Protein AF-A0A9E4B5G0-F1 (afdb_monomer)

pLDDT: mean 83.37, std 14.81, range [38.62, 96.44]

Radius of gyration: 22.69 Å; Cα contacts (8 Å, |Δi|>4): 192; chains: 1; bounding box: 46×22×57 Å

Mean pred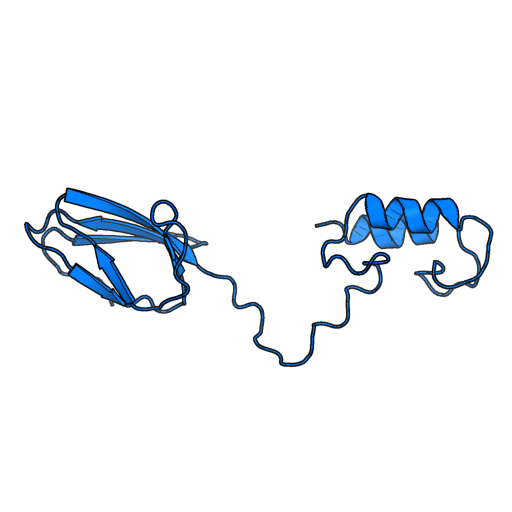icted aligned error: 14.49 Å

Nearest PDB structures (foldseek):
  5dfa-assembly1_B  TM=6.418E-01  e=1.105E-01  Geobacillus stearothermophilus
  4oif-assembly1_C  TM=6.174E-01  e=1.412E-01  Geobacillus stearothermophilus
  4oi0-assembly1_A  TM=5.397E-01  e=3.654E+00  Caenorhabditis elegans

Sequence (123 aa):
MYQNRRGLFIREFTNGWAVYNRSGRAHNIKFIEKVSGVESGRQEKYWHEIPDLDGEIYLKIPEVPQSSQKPEPPSVDLNADGVVNILDLIIVANAFGTPGEADINGDGDVNILDLISVAQRLD

Secondary structure (DSSP, 8-state):
-----TTEEEEEETTEEEEEE-SSS-EEEEEEEEEEETTTT---EEEEEE-TT-EEEEEEPP-----SS-----TT--S-SS--SHHHHHHHHHTTT--STT-SSSSS--SHHHHHHHHTT--

Solvent-accessible surface area (backbone atoms only — not comparable to full-atom values): 7444 Å² total; per-residue (Å²): 142,76,83,91,50,79,46,51,47,77,45,79,53,98,60,30,34,46,36,40,27,60,53,83,48,67,44,80,46,74,53,97,53,41,24,29,39,70,80,80,72,63,52,86,33,40,69,48,76,42,50,46,82,36,68,48,45,30,34,54,54,77,80,69,73,89,50,96,57,73,71,75,64,62,95,49,44,72,79,69,83,85,65,36,47,73,70,30,49,49,54,35,62,74,35,54,77,43,70,57,95,48,35,67,80,70,81,71,63,17,46,72,69,27,47,50,60,40,62,78,57,56,114

Foldseek 3Di:
DDPDDPQWDWDDDPFFIKIAGANQAKDKAFAPAQWAWPPVGDDRGRIDIAGHRGITTTTGDPCPPPPPDPPPQPLQPPVPPNFLDVVSLVVLVVCAQPFDSLPSVPPRGSHVVSSVVSVVVHD

Structure (mmCIF, N/CA/C/O backbone):
data_AF-A0A9E4B5G0-F1
#
_entry.id   AF-A0A9E4B5G0-F1
#
loop_
_atom_site.group_PDB
_atom_site.id
_atom_site.type_symbol
_atom_site.label_atom_id
_atom_site.label_alt_id
_atom_site.label_comp_id
_atom_site.label_asym_id
_atom_site.label_entity_id
_atom_site.label_seq_id
_atom_site.pdbx_PDB_ins_code
_atom_site.Cartn_x
_atom_site.Cartn_y
_atom_site.Cartn_z
_atom_site.occupancy
_atom_site.B_iso_or_equiv
_atom_site.auth_seq_id
_atom_site.auth_comp_id
_atom_site.auth_asym_id
_atom_site.auth_atom_id
_atom_site.pdbx_PDB_model_num
ATOM 1 N N . MET A 1 1 ? -9.508 -13.512 21.079 1.00 56.50 1 MET A N 1
ATOM 2 C CA . MET A 1 1 ? -9.223 -12.489 22.114 1.00 56.50 1 MET A CA 1
ATOM 3 C C . MET A 1 1 ? -10.358 -11.469 22.327 1.00 56.50 1 MET A C 1
ATOM 5 O O . MET A 1 1 ? -10.256 -10.685 23.259 1.00 56.50 1 MET A O 1
ATOM 9 N N . TYR A 1 2 ? -11.448 -11.482 21.535 1.00 58.44 2 TYR A N 1
ATOM 10 C CA . TYR A 1 2 ? -12.468 -10.408 21.550 1.00 58.44 2 TYR A CA 1
ATOM 11 C C . TYR A 1 2 ? -13.893 -10.845 21.913 1.00 58.44 2 TYR A C 1
ATOM 13 O O . TYR A 1 2 ? -14.837 -10.085 21.728 1.00 58.44 2 TYR A O 1
ATOM 21 N N . GLN A 1 3 ? -14.081 -12.063 22.418 1.00 52.28 3 GLN A N 1
ATOM 22 C CA . GLN A 1 3 ? -15.420 -12.543 22.752 1.00 52.28 3 GLN A CA 1
ATOM 23 C C . GLN A 1 3 ? -15.826 -12.084 24.161 1.00 52.28 3 GLN A C 1
ATOM 25 O O . GLN A 1 3 ? -15.012 -12.099 25.084 1.00 52.28 3 GLN A O 1
ATOM 30 N N . ASN A 1 4 ? -17.104 -11.717 24.306 1.00 62.66 4 ASN A N 1
ATOM 31 C CA . ASN A 1 4 ? -17.811 -11.467 25.570 1.00 62.66 4 ASN A CA 1
ATOM 32 C C . ASN A 1 4 ? -17.699 -10.063 26.218 1.00 62.66 4 ASN A C 1
ATOM 34 O O . ASN A 1 4 ? -17.743 -9.941 27.441 1.00 62.66 4 ASN A O 1
ATOM 38 N N . ARG A 1 5 ? -17.617 -8.980 25.428 1.00 74.44 5 ARG A N 1
ATOM 39 C CA . ARG A 1 5 ? -17.840 -7.605 25.928 1.00 74.44 5 ARG A CA 1
ATOM 40 C C . ARG A 1 5 ? -19.193 -7.084 25.444 1.00 74.44 5 ARG A C 1
ATOM 42 O O . AR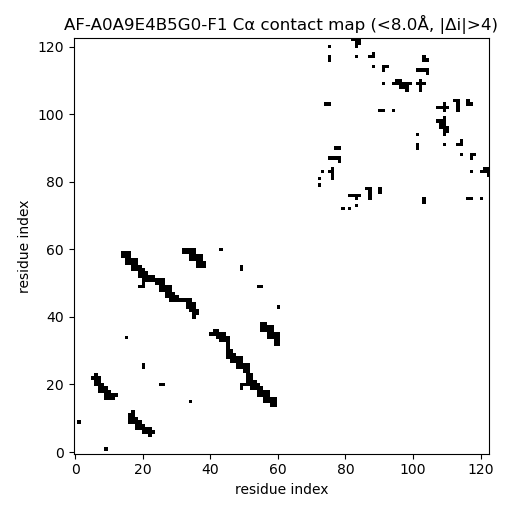G A 1 5 ? -19.375 -6.829 24.259 1.00 74.44 5 ARG A O 1
ATOM 49 N N . ARG A 1 6 ? -20.160 -6.960 26.358 1.00 85.81 6 ARG A N 1
ATOM 50 C CA . ARG A 1 6 ? -21.529 -6.529 26.033 1.00 85.81 6 ARG A CA 1
ATOM 51 C C . ARG A 1 6 ? -21.506 -5.161 25.342 1.00 85.81 6 ARG A C 1
ATOM 53 O O . ARG A 1 6 ? -20.960 -4.211 25.887 1.00 85.81 6 ARG A O 1
ATOM 60 N N . GLY A 1 7 ? -22.107 -5.083 24.156 1.00 88.69 7 GLY A N 1
ATOM 61 C CA . GLY A 1 7 ? -22.197 -3.849 23.374 1.00 88.69 7 GLY A CA 1
ATOM 62 C C . GLY A 1 7 ? -20.957 -3.501 22.545 1.00 88.69 7 GLY A C 1
ATOM 63 O O . GLY A 1 7 ? -21.029 -2.540 21.796 1.00 88.69 7 GLY A O 1
ATOM 64 N N . LEU A 1 8 ? -19.861 -4.268 22.610 1.00 92.12 8 LEU A N 1
ATOM 65 C CA . LEU A 1 8 ? -18.702 -4.094 21.728 1.00 92.12 8 LE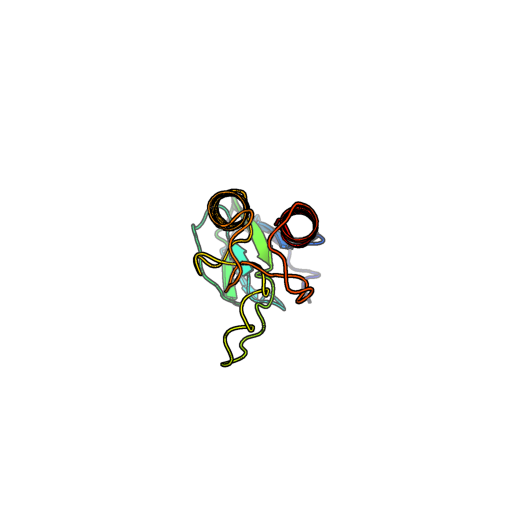U A CA 1
ATOM 66 C C . LEU A 1 8 ? -18.649 -5.235 20.709 1.00 92.12 8 LEU A C 1
ATOM 68 O O . LEU A 1 8 ? -18.540 -6.405 21.080 1.00 92.12 8 LEU A O 1
ATOM 72 N N . PHE A 1 9 ? -18.688 -4.888 19.428 1.00 92.25 9 PHE A N 1
ATOM 73 C CA . PHE A 1 9 ? -18.678 -5.833 18.319 1.00 92.25 9 PHE A CA 1
ATOM 74 C C . PHE A 1 9 ? -17.404 -5.644 17.504 1.00 92.25 9 PHE A C 1
ATOM 76 O O . PHE A 1 9 ? -17.084 -4.531 17.099 1.00 92.25 9 PHE A O 1
ATOM 83 N N . ILE A 1 10 ? -16.674 -6.735 17.277 1.00 92.62 10 ILE A N 1
ATOM 84 C CA . ILE A 1 10 ? -15.438 -6.749 16.492 1.00 92.62 10 ILE A CA 1
ATOM 85 C C . ILE A 1 10 ? -15.530 -7.924 15.526 1.00 92.62 10 ILE A C 1
ATOM 87 O O . ILE A 1 10 ? -15.666 -9.071 15.961 1.00 92.62 10 ILE A O 1
ATOM 91 N N . ARG A 1 11 ? -15.457 -7.646 14.224 1.00 92.69 11 ARG A N 1
ATOM 92 C CA . ARG A 1 11 ? -15.451 -8.662 13.168 1.00 92.69 11 ARG A CA 1
ATOM 93 C C . ARG A 1 11 ? -14.187 -8.538 12.336 1.00 92.69 11 ARG A C 1
ATOM 95 O O . ARG A 1 11 ? -13.955 -7.498 11.734 1.00 92.69 11 ARG A O 1
ATO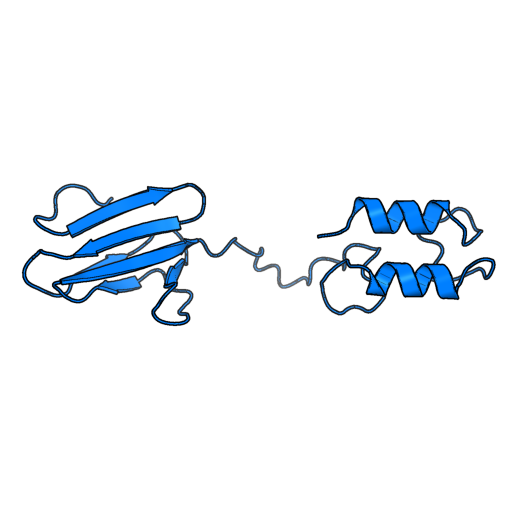M 102 N N . GLU A 1 12 ? -13.412 -9.612 12.283 1.00 93.06 12 GLU A N 1
ATOM 103 C CA . GLU A 1 12 ? -12.251 -9.716 11.401 1.00 93.06 12 GLU A CA 1
ATOM 104 C C . GLU A 1 12 ? -12.672 -10.016 9.956 1.00 93.06 12 GLU A C 1
ATOM 106 O O . GLU A 1 12 ? -13.629 -10.758 9.707 1.00 93.06 12 GLU A O 1
ATOM 111 N N . PHE A 1 13 ? -11.933 -9.441 9.015 1.00 91.25 13 PHE A N 1
ATOM 112 C CA . PHE A 1 13 ? -11.930 -9.766 7.594 1.00 91.25 13 PHE A CA 1
ATOM 113 C C . PHE A 1 13 ? -10.481 -9.802 7.085 1.00 91.25 13 PHE A C 1
ATOM 115 O O . PHE A 1 13 ? -9.556 -9.458 7.819 1.00 91.25 13 PHE A O 1
ATOM 122 N N . THR A 1 14 ? -10.274 -10.209 5.828 1.00 88.06 14 THR A N 1
ATOM 123 C CA . THR A 1 14 ? -8.936 -10.448 5.251 1.00 88.06 14 THR A CA 1
ATOM 124 C C . THR A 1 14 ? -7.946 -9.321 5.542 1.00 88.06 14 THR A C 1
ATOM 126 O O . THR A 1 14 ? -6.843 -9.581 6.012 1.00 88.06 14 THR A O 1
ATOM 129 N N . ASN A 1 15 ? -8.376 -8.073 5.349 1.00 88.06 15 ASN A N 1
ATOM 130 C CA . ASN A 1 15 ? -7.506 -6.902 5.426 1.00 88.06 15 ASN A CA 1
ATOM 131 C C . ASN A 1 15 ? -7.704 -6.082 6.709 1.00 88.06 15 ASN A C 1
ATOM 133 O O . ASN A 1 15 ? -7.252 -4.942 6.753 1.00 88.06 15 ASN A O 1
ATOM 137 N N . GLY A 1 16 ? -8.408 -6.579 7.735 1.00 92.88 16 GLY A N 1
ATOM 138 C CA . GLY A 1 16 ? -8.740 -5.718 8.870 1.00 92.88 16 GLY A CA 1
ATOM 139 C C . GLY A 1 16 ? -9.832 -6.194 9.813 1.00 92.88 16 GLY A C 1
ATOM 140 O O . GLY A 1 16 ? -10.196 -7.367 9.870 1.00 92.88 16 GLY A O 1
ATOM 141 N N . TRP A 1 17 ? -10.369 -5.229 10.555 1.00 94.25 17 TRP A N 1
ATOM 142 C CA . TRP A 1 17 ? -11.477 -5.403 11.481 1.00 94.25 17 TRP A CA 1
ATOM 143 C C . TRP A 1 17 ? -12.512 -4.298 11.308 1.00 94.25 17 TRP A C 1
ATOM 145 O O . TRP A 1 17 ? -12.174 -3.127 11.173 1.00 94.25 17 TRP A O 1
ATOM 155 N N . ALA A 1 18 ? -13.786 -4.669 11.356 1.00 94.81 18 ALA A N 1
ATOM 156 C CA . ALA A 1 18 ? -14.875 -3.732 11.588 1.00 94.81 18 ALA A CA 1
ATOM 157 C C . ALA A 1 18 ? -15.186 -3.723 13.088 1.00 94.81 18 ALA A C 1
ATOM 159 O O . ALA A 1 18 ? -15.412 -4.790 13.674 1.00 94.81 18 ALA A O 1
ATOM 160 N N . VAL A 1 19 ? -15.188 -2.540 13.703 1.00 94.06 19 VAL A N 1
ATOM 161 C CA . VAL A 1 19 ? -15.449 -2.360 15.133 1.00 94.06 19 VAL A CA 1
ATOM 162 C C . VAL A 1 19 ? -16.635 -1.435 15.336 1.00 94.06 19 VAL A C 1
ATOM 164 O O . VAL A 1 19 ? -16.737 -0.400 14.692 1.00 94.06 19 VAL A O 1
ATOM 167 N N . TYR A 1 20 ? -17.528 -1.807 16.247 1.00 94.06 20 TYR A N 1
ATOM 168 C CA . TYR A 1 20 ? -18.689 -1.004 16.609 1.00 94.06 20 TYR A CA 1
ATOM 169 C C . TYR A 1 20 ? -18.926 -1.048 18.116 1.00 94.06 20 TYR A C 1
ATOM 171 O O . TYR A 1 20 ? -18.955 -2.133 18.710 1.00 94.06 20 TYR A O 1
ATOM 179 N N . ASN A 1 21 ? -19.107 0.121 18.731 1.00 94.06 21 ASN A N 1
ATOM 180 C CA . ASN A 1 21 ? -19.280 0.262 20.169 1.00 94.06 21 ASN A CA 1
ATOM 181 C C . ASN A 1 21 ? -20.638 0.889 20.529 1.00 94.06 21 ASN A C 1
ATOM 183 O O . ASN A 1 21 ? -20.961 2.019 20.180 1.00 94.06 21 ASN A O 1
ATOM 187 N N . ARG A 1 22 ? -21.439 0.123 21.268 1.00 94.19 22 ARG A N 1
ATOM 188 C CA . ARG A 1 22 ? -22.736 0.491 21.859 1.00 94.19 22 ARG A CA 1
ATOM 189 C C . ARG A 1 22 ? -22.816 0.046 23.313 1.00 94.19 22 ARG A C 1
ATOM 191 O O . ARG A 1 22 ? -23.877 -0.363 23.787 1.00 94.19 22 ARG A O 1
ATOM 198 N N . SER A 1 23 ? -21.678 0.006 23.999 1.00 93.56 23 SER A N 1
ATOM 199 C CA . SER A 1 23 ? -21.602 -0.467 25.379 1.00 93.56 23 SER A CA 1
ATOM 200 C C . SER A 1 23 ? -22.025 0.589 26.407 1.00 93.56 23 SER A C 1
ATOM 202 O O . SER A 1 23 ? -22.155 0.254 27.586 1.00 93.56 23 SER A O 1
ATOM 204 N N . GLY A 1 24 ? -22.241 1.842 25.989 1.00 92.75 24 GLY A N 1
ATOM 205 C CA . GLY A 1 24 ? -22.503 2.974 26.878 1.00 92.75 24 GLY A CA 1
ATOM 206 C C . GLY A 1 24 ? -21.233 3.635 27.425 1.00 92.75 24 GLY A C 1
ATOM 207 O O . GLY A 1 24 ? -21.323 4.467 28.326 1.00 92.75 24 GLY A O 1
ATOM 208 N N . ARG A 1 25 ? -20.039 3.242 26.953 1.00 93.31 25 ARG A N 1
ATOM 209 C CA . ARG A 1 25 ? -18.749 3.830 27.356 1.00 93.31 25 ARG A CA 1
ATOM 210 C C . ARG A 1 25 ? -17.664 3.623 26.301 1.00 93.31 25 ARG A C 1
ATOM 212 O O . ARG A 1 25 ? -17.706 2.657 25.546 1.00 93.31 25 ARG A O 1
ATOM 219 N N . ALA A 1 26 ? -16.632 4.461 26.327 1.00 92.81 26 ALA A N 1
ATOM 220 C CA . ALA A 1 26 ? -15.447 4.260 25.500 1.00 92.81 26 ALA A CA 1
ATOM 221 C C . ALA A 1 26 ? -14.673 2.984 25.889 1.00 92.81 26 ALA A C 1
ATOM 223 O O . ALA A 1 26 ? -14.628 2.585 27.066 1.00 92.81 26 ALA A O 1
ATOM 224 N N . HIS A 1 27 ? -14.048 2.350 24.896 1.00 91.06 27 HIS A N 1
ATOM 225 C CA . HIS A 1 27 ? -13.244 1.143 25.064 1.00 91.06 27 HIS A CA 1
ATOM 226 C C . HIS A 1 27 ? -11.880 1.249 24.394 1.00 91.06 27 HIS A C 1
ATOM 228 O O . HIS A 1 27 ? -11.789 1.488 23.199 1.00 91.06 27 HIS A O 1
ATOM 234 N N . ASN A 1 28 ? -10.833 0.901 25.144 1.00 90.81 28 ASN A N 1
ATOM 235 C CA . ASN A 1 28 ? -9.518 0.626 24.577 1.00 90.81 28 ASN A CA 1
ATOM 236 C C . ASN A 1 28 ? -9.437 -0.831 24.109 1.00 90.81 28 ASN A C 1
ATOM 238 O O . ASN A 1 28 ? -9.633 -1.774 24.893 1.00 90.81 28 ASN A O 1
ATOM 242 N N . ILE A 1 29 ? -9.146 -1.014 22.826 1.00 89.19 29 ILE A N 1
ATOM 243 C CA . ILE A 1 29 ? -8.949 -2.315 22.189 1.00 89.19 29 ILE A CA 1
ATOM 244 C C . ILE A 1 29 ? -7.497 -2.463 21.749 1.00 89.19 29 ILE A C 1
ATOM 246 O O . ILE A 1 29 ? -6.865 -1.494 21.343 1.00 89.19 29 ILE A O 1
ATOM 250 N N . LYS A 1 30 ? -6.969 -3.686 21.854 1.00 91.12 30 LYS A N 1
ATOM 251 C CA . LYS A 1 30 ? -5.647 -4.051 21.341 1.00 91.12 30 LYS A CA 1
ATOM 252 C C . LYS A 1 30 ? -5.819 -5.016 20.178 1.00 91.12 30 LYS A C 1
ATOM 254 O O . LYS A 1 30 ? -6.378 -6.089 20.401 1.00 91.12 30 LYS A O 1
ATOM 259 N N . PHE A 1 31 ? -5.326 -4.683 18.995 1.00 89.69 31 PHE A N 1
ATOM 260 C CA . PHE A 1 31 ? -5.229 -5.596 17.857 1.00 89.69 31 PHE A CA 1
ATOM 261 C C . PHE A 1 31 ? -3.994 -6.494 17.954 1.00 89.69 31 PHE A C 1
ATOM 263 O O . PHE A 1 31 ? -3.054 -6.209 18.701 1.00 89.69 31 PHE A O 1
ATOM 270 N N . ILE A 1 32 ? -4.026 -7.613 17.231 1.00 86.44 32 ILE A N 1
ATOM 271 C CA . ILE A 1 32 ? -2.885 -8.533 17.113 1.00 86.44 32 ILE A CA 1
ATOM 272 C C . ILE A 1 32 ? -1.812 -8.009 16.150 1.00 86.44 32 ILE A C 1
ATOM 274 O O . ILE A 1 32 ? -0.649 -8.359 16.299 1.00 86.44 32 ILE A O 1
ATOM 278 N N . GLU A 1 33 ? -2.199 -7.123 15.233 1.00 86.25 33 GLU A N 1
ATOM 279 C CA . GLU A 1 33 ? -1.349 -6.459 14.243 1.00 86.25 33 GLU A CA 1
ATOM 280 C C . GLU A 1 33 ? -1.464 -4.937 14.417 1.00 86.25 33 GLU A C 1
ATOM 282 O O . GLU A 1 33 ? -2.417 -4.446 15.036 1.00 86.25 33 GLU A O 1
ATOM 287 N N . LYS A 1 34 ? -0.507 -4.171 13.880 1.00 89.12 34 LYS A N 1
ATOM 288 C CA . LYS A 1 34 ? -0.687 -2.718 13.768 1.00 89.12 34 LYS A CA 1
ATOM 289 C C . LYS A 1 34 ? -1.782 -2.446 12.742 1.00 89.12 34 LYS A C 1
ATOM 291 O O . LYS A 1 34 ? -1.792 -3.036 11.664 1.00 89.12 34 LYS A O 1
ATOM 296 N N . VAL A 1 35 ? -2.673 -1.520 13.063 1.00 89.00 35 VAL A N 1
ATOM 297 C CA . VAL A 1 35 ? -3.778 -1.155 12.174 1.00 89.00 35 VAL A CA 1
ATOM 298 C C . VAL A 1 35 ? -3.894 0.348 12.027 1.00 89.00 35 VAL A C 1
ATOM 300 O O . VAL A 1 35 ? -3.460 1.078 12.912 1.00 89.00 35 VAL A O 1
ATOM 303 N N . SER A 1 36 ? -4.509 0.797 10.936 1.00 90.06 36 SER A N 1
ATOM 304 C CA . SER A 1 36 ? -4.927 2.188 10.748 1.00 90.06 36 SER A CA 1
ATOM 305 C C . SER A 1 36 ? -6.445 2.284 10.681 1.00 90.06 36 SER A C 1
ATOM 307 O O . SER A 1 36 ? -7.077 1.525 9.949 1.00 90.06 36 SER A O 1
ATOM 309 N N . GLY A 1 37 ? -7.017 3.225 11.431 1.00 88.69 37 GLY A N 1
ATOM 310 C CA . GLY A 1 37 ? -8.424 3.590 11.313 1.00 88.69 37 GLY A CA 1
ATOM 311 C C . GLY A 1 37 ? -8.692 4.358 10.016 1.00 88.69 37 GLY A C 1
ATOM 312 O O . GLY A 1 37 ? -7.898 5.220 9.628 1.00 88.69 37 GLY A O 1
ATOM 313 N N . VAL A 1 38 ? -9.773 4.001 9.320 1.00 85.94 38 VAL A N 1
ATOM 314 C CA . VAL A 1 38 ? -10.155 4.599 8.029 1.00 85.94 38 VAL A CA 1
ATOM 315 C C . VAL A 1 38 ? -10.677 6.028 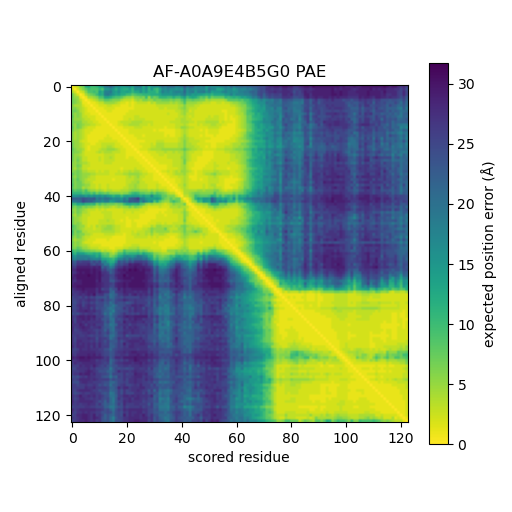8.195 1.00 85.94 38 VAL A C 1
ATOM 317 O O . VAL A 1 38 ? -10.400 6.867 7.342 1.00 85.94 38 VAL A O 1
ATOM 320 N N . GLU A 1 39 ? -11.400 6.321 9.278 1.00 83.44 39 GLU A N 1
ATOM 321 C CA . GLU A 1 39 ? -11.982 7.648 9.523 1.00 83.44 39 GLU A CA 1
ATOM 322 C C . GLU A 1 39 ? -11.033 8.543 10.327 1.00 83.44 39 GLU A C 1
ATOM 324 O O . GLU A 1 39 ? -10.825 9.705 9.982 1.00 83.44 39 GLU A O 1
ATOM 329 N N . SER A 1 40 ? -10.382 7.993 11.354 1.00 73.88 40 SER A N 1
ATOM 330 C CA . SER A 1 40 ? -9.471 8.731 12.240 1.00 73.88 40 SER A CA 1
ATOM 331 C C . SER A 1 40 ? -8.159 9.191 11.581 1.00 73.88 40 SER A C 1
ATOM 333 O O . SER A 1 40 ? -7.394 9.940 12.190 1.00 73.88 40 SER A O 1
ATOM 335 N N . GLY A 1 41 ? -7.883 8.792 10.333 1.00 64.44 41 GLY A N 1
ATOM 336 C CA . GLY A 1 41 ? -6.846 9.421 9.505 1.00 64.44 41 GLY A CA 1
ATOM 337 C C . GLY A 1 41 ? -5.387 9.052 9.825 1.00 64.44 41 GLY A C 1
ATOM 338 O O . GLY A 1 41 ? -4.495 9.802 9.432 1.00 64.44 41 GLY A O 1
ATOM 339 N N . ARG A 1 42 ? -5.154 7.877 10.444 1.00 58.09 42 ARG A N 1
ATOM 340 C CA . ARG A 1 42 ? -3.881 7.163 10.769 1.00 58.09 42 ARG A CA 1
ATOM 341 C C . ARG A 1 42 ? -3.485 7.198 12.239 1.00 58.09 42 ARG A C 1
ATOM 343 O O . ARG A 1 42 ? -3.125 8.264 12.721 1.00 58.09 42 ARG A O 1
ATOM 350 N N . GLN A 1 43 ? -3.294 6.006 12.835 1.00 70.12 43 GLN A N 1
ATOM 351 C CA . GLN A 1 43 ? -2.174 5.705 13.751 1.00 70.12 43 GLN A CA 1
ATOM 352 C C . GLN A 1 43 ? -1.804 4.213 13.710 1.00 70.12 43 GLN A C 1
ATOM 354 O O . GLN A 1 43 ? -2.602 3.385 14.125 1.00 70.12 43 GLN A O 1
ATOM 359 N N . GLU A 1 44 ? -0.572 3.891 13.291 1.00 79.12 44 GLU A N 1
ATOM 360 C CA . GLU A 1 44 ? 0.022 2.542 13.206 1.00 79.12 44 GLU A CA 1
ATOM 361 C C . GLU A 1 44 ? 0.245 1.882 14.575 1.00 79.12 44 GLU A C 1
ATOM 363 O O . GLU A 1 44 ? 1.367 1.680 15.055 1.00 79.12 44 GLU A O 1
ATOM 368 N N . LYS A 1 45 ? -0.850 1.586 15.260 1.00 85.19 45 LYS A N 1
ATOM 369 C CA . LYS A 1 45 ? -0.832 1.171 16.656 1.00 85.19 45 LYS A CA 1
ATOM 370 C C . LYS A 1 45 ? -1.592 -0.121 16.832 1.00 85.19 45 LYS A C 1
ATOM 372 O O . LYS A 1 45 ? -2.497 -0.462 16.077 1.00 85.19 45 LYS A O 1
ATOM 377 N N . TYR A 1 46 ? -1.217 -0.822 17.889 1.00 88.06 46 TYR A N 1
ATOM 378 C CA . TYR A 1 46 ? -1.988 -1.948 18.387 1.00 88.06 46 TYR A CA 1
ATOM 379 C C . TYR A 1 46 ? -3.186 -1.468 19.206 1.00 88.06 46 TYR A C 1
ATOM 381 O O . TYR A 1 46 ? -4.213 -2.130 19.204 1.00 88.06 46 TYR A O 1
ATOM 389 N N . TRP A 1 47 ? -3.061 -0.339 19.911 1.00 89.00 47 TRP A N 1
ATOM 390 C CA . TRP A 1 47 ? -4.074 0.165 20.837 1.00 89.00 47 TRP A CA 1
ATOM 391 C C . TRP A 1 47 ? -4.873 1.315 20.239 1.00 89.00 47 TRP A C 1
ATOM 393 O O . TRP A 1 47 ? -4.271 2.291 19.794 1.00 89.00 47 TRP A O 1
ATOM 403 N N . HIS A 1 48 ? -6.199 1.203 20.301 1.00 89.12 48 HIS A N 1
ATOM 404 C CA . HIS A 1 48 ? -7.145 2.206 19.805 1.00 89.12 48 HIS A CA 1
ATOM 405 C C . HIS A 1 48 ? -8.283 2.404 20.802 1.00 89.12 48 HIS A C 1
ATOM 407 O O . HIS A 1 48 ? -8.760 1.432 21.396 1.00 89.12 48 HIS A O 1
ATOM 413 N N . GLU A 1 49 ? -8.691 3.656 20.993 1.00 91.19 49 GLU A N 1
ATOM 414 C CA . GLU A 1 49 ? -9.864 4.020 21.785 1.00 91.19 49 GLU A CA 1
ATOM 415 C C . GLU A 1 49 ? -11.073 4.136 20.858 1.00 91.19 49 GLU A C 1
ATOM 417 O O . GLU A 1 49 ? -11.024 4.876 19.884 1.00 91.19 49 GLU A O 1
ATOM 422 N N . ILE A 1 50 ? -12.153 3.420 21.175 1.00 90.69 50 ILE A N 1
ATOM 423 C CA . ILE A 1 50 ? -13.426 3.489 20.454 1.00 90.69 50 ILE A CA 1
ATOM 424 C C . ILE A 1 50 ? -14.448 4.190 21.351 1.00 90.69 50 ILE A C 1
ATOM 426 O O . ILE A 1 50 ? -14.850 3.590 22.362 1.00 90.69 50 ILE A O 1
ATOM 430 N N . PRO A 1 51 ? -14.879 5.422 21.029 1.00 92.12 51 PRO A N 1
ATOM 431 C CA . PRO A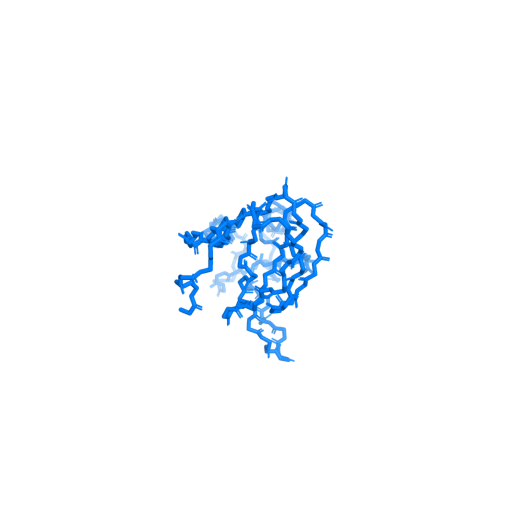 1 51 ? -15.969 6.104 21.723 1.00 92.12 51 PRO A CA 1
ATOM 432 C C . PRO A 1 51 ? -17.273 5.288 21.734 1.00 92.12 51 PRO A C 1
ATOM 434 O O . PRO A 1 51 ? -17.430 4.315 20.999 1.00 92.12 51 PRO A O 1
ATOM 437 N N . ASP A 1 52 ? -18.214 5.639 22.614 1.00 91.44 52 ASP A N 1
ATOM 438 C CA . ASP A 1 52 ? -19.559 5.047 22.573 1.00 91.44 52 ASP A CA 1
ATOM 439 C C . ASP A 1 52 ? -20.370 5.612 21.400 1.00 91.44 52 ASP A C 1
ATOM 441 O O . ASP A 1 52 ? -20.183 6.760 21.006 1.00 91.44 52 ASP A O 1
ATOM 445 N N . LEU A 1 53 ? -21.302 4.809 20.882 1.00 88.38 53 LEU A N 1
ATOM 446 C CA . LEU A 1 53 ? -22.110 5.096 19.690 1.00 88.38 53 LEU A CA 1
ATOM 447 C C . LEU A 1 53 ? -21.293 5.286 18.403 1.00 88.38 53 LEU A C 1
ATOM 449 O O . LEU A 1 53 ? -21.843 5.784 17.422 1.00 88.38 53 LEU A O 1
ATOM 453 N N . ASP A 1 54 ? 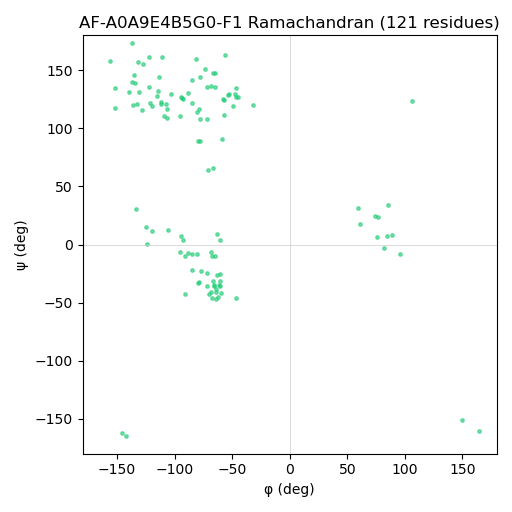-20.043 4.834 18.403 1.00 89.44 54 ASP A N 1
ATOM 454 C CA . ASP A 1 54 ? -19.098 4.992 17.304 1.00 89.44 54 ASP A CA 1
ATOM 455 C C . ASP A 1 54 ? -18.780 3.652 16.620 1.00 89.44 54 ASP A C 1
ATOM 457 O O . ASP A 1 54 ? -19.010 2.564 17.172 1.00 89.44 54 ASP A O 1
ATOM 461 N N . GLY A 1 55 ? -18.259 3.719 15.399 1.00 90.12 55 GLY A N 1
ATOM 462 C CA . GLY A 1 55 ? -17.795 2.567 14.648 1.00 90.12 55 GLY A CA 1
ATOM 463 C C . GLY A 1 55 ? -16.694 2.940 13.673 1.00 90.12 55 GLY A C 1
ATOM 464 O O . GLY A 1 55 ? -16.821 3.893 12.921 1.00 90.12 55 GLY A O 1
ATOM 465 N N . GLU A 1 56 ? -15.642 2.131 13.637 1.00 92.25 56 GLU A N 1
ATOM 466 C CA . GLU A 1 56 ? -14.496 2.373 12.772 1.00 92.25 56 GLU A CA 1
ATOM 467 C C . GLU A 1 56 ? -14.064 1.083 12.067 1.00 92.25 56 GLU A C 1
ATOM 469 O O . GLU A 1 56 ? -14.160 -0.031 12.600 1.00 92.25 56 GLU A O 1
ATOM 474 N N . ILE A 1 57 ? -13.590 1.239 10.832 1.00 93.12 57 ILE A N 1
ATOM 475 C CA . ILE A 1 57 ? -12.889 0.190 10.098 1.00 93.12 57 ILE A CA 1
ATOM 476 C C . ILE A 1 57 ? -11.397 0.364 10.361 1.00 93.12 57 ILE A C 1
ATOM 478 O O . ILE A 1 57 ? -10.834 1.423 10.095 1.00 93.12 57 ILE A O 1
ATOM 482 N N . TYR A 1 58 ? -10.760 -0.699 10.838 1.00 92.06 58 TYR A N 1
ATOM 483 C CA . TYR A 1 58 ? -9.322 -0.778 11.047 1.00 92.06 58 TYR A CA 1
ATOM 484 C C . TYR A 1 58 ? -8.698 -1.664 9.982 1.00 92.06 58 TYR A C 1
ATOM 486 O O . TYR A 1 58 ? -8.981 -2.860 9.933 1.00 92.06 58 TYR A O 1
ATOM 494 N N . LEU A 1 59 ? -7.840 -1.097 9.142 1.00 90.44 59 LEU A N 1
ATOM 495 C CA . LEU A 1 59 ? -7.096 -1.845 8.135 1.00 90.44 59 LEU A CA 1
ATOM 496 C C . LEU A 1 59 ? -5.787 -2.354 8.729 1.00 90.44 59 LEU A C 1
ATOM 498 O O . LEU A 1 59 ? -5.044 -1.579 9.335 1.00 90.44 59 LEU A O 1
ATOM 502 N N . LYS A 1 60 ? -5.510 -3.648 8.537 1.00 90.31 60 LYS A N 1
ATOM 503 C CA . LYS A 1 60 ? -4.193 -4.244 8.774 1.00 90.31 60 LYS A CA 1
ATOM 504 C C . LYS A 1 60 ? -3.178 -3.433 7.995 1.00 90.31 60 LYS A C 1
ATOM 506 O O . LYS A 1 60 ? -3.354 -3.184 6.803 1.00 90.31 60 LYS A O 1
ATOM 511 N N . ILE A 1 61 ? -2.133 -3.006 8.682 1.00 79.00 61 ILE A N 1
ATOM 512 C CA . ILE A 1 61 ? -0.967 -2.493 7.989 1.00 79.00 61 ILE A CA 1
ATOM 513 C C . ILE A 1 61 ? -0.232 -3.743 7.530 1.00 79.00 61 ILE A C 1
ATOM 515 O O . ILE A 1 61 ? 0.147 -4.531 8.401 1.00 79.00 61 ILE A O 1
ATOM 519 N N . PRO A 1 62 ? -0.076 -3.976 6.211 1.00 67.25 62 PRO A N 1
ATOM 520 C CA . PRO A 1 62 ? 0.787 -5.054 5.768 1.00 67.25 62 PRO A CA 1
ATOM 521 C C . PRO A 1 62 ? 2.120 -4.834 6.469 1.00 67.25 62 PRO A C 1
ATOM 523 O O . PRO A 1 62 ? 2.620 -3.706 6.490 1.00 67.25 62 PRO A O 1
ATOM 526 N N . GLU A 1 63 ? 2.651 -5.869 7.116 1.00 56.44 63 GLU A N 1
ATOM 527 C CA . GLU A 1 63 ? 4.034 -5.830 7.560 1.00 56.44 63 GLU A CA 1
ATOM 528 C C . GLU A 1 63 ? 4.865 -5.614 6.296 1.00 56.44 63 GLU A C 1
ATOM 530 O O . GLU A 1 63 ? 5.230 -6.564 5.614 1.00 56.44 63 GLU A O 1
ATOM 535 N N . VAL A 1 64 ? 5.135 -4.352 5.948 1.00 52.56 64 VAL A N 1
ATOM 536 C CA . VAL A 1 64 ? 6.330 -4.020 5.195 1.00 52.56 64 VAL A CA 1
ATOM 537 C C . VAL A 1 64 ? 7.408 -4.570 6.106 1.00 52.56 64 VAL A C 1
ATOM 539 O O . VAL A 1 64 ? 7.505 -4.081 7.242 1.00 52.56 64 VAL A O 1
ATOM 542 N N . PRO A 1 65 ? 8.123 -5.638 5.710 1.00 45.75 65 PRO A N 1
ATOM 543 C CA . PRO A 1 65 ? 9.163 -6.183 6.552 1.00 45.75 65 PRO A CA 1
ATOM 544 C C . PRO A 1 65 ? 10.012 -4.990 6.970 1.00 45.75 65 PRO A C 1
ATOM 546 O O . PRO A 1 65 ? 10.518 -4.273 6.105 1.00 45.75 65 PRO A O 1
ATOM 549 N N . GLN A 1 66 ? 10.099 -4.712 8.277 1.00 43.56 66 GLN A N 1
ATOM 550 C CA . GLN A 1 66 ? 11.042 -3.732 8.815 1.00 43.56 66 GLN A CA 1
ATOM 551 C C . GLN A 1 66 ? 12.437 -4.336 8.694 1.00 43.56 66 GLN A C 1
ATOM 553 O O . GLN A 1 66 ? 13.116 -4.662 9.660 1.00 43.56 66 GLN A O 1
ATOM 558 N N . SER A 1 67 ? 12.821 -4.546 7.451 1.00 42.06 67 SER A N 1
ATOM 559 C CA . SER A 1 67 ? 14.158 -4.748 7.012 1.00 42.06 67 SER A CA 1
ATOM 560 C C . SER A 1 67 ? 14.745 -3.348 6.920 1.00 42.06 67 SER A C 1
ATOM 562 O O . SER A 1 67 ? 14.355 -2.528 6.094 1.00 42.06 67 SER A O 1
ATOM 564 N N . SER A 1 68 ? 15.718 -3.070 7.779 1.00 52.84 68 SER A N 1
ATOM 565 C CA . SER A 1 68 ? 16.674 -1.975 7.608 1.00 52.84 68 SER A CA 1
ATOM 566 C C . SER A 1 68 ? 17.508 -2.126 6.326 1.00 52.84 68 SER A C 1
ATOM 568 O O . SER A 1 68 ? 18.405 -1.326 6.083 1.00 52.84 68 SER A O 1
ATOM 570 N N . GLN A 1 69 ? 17.243 -3.142 5.504 1.00 38.62 69 GLN A N 1
ATOM 571 C CA . GLN A 1 69 ? 17.529 -3.113 4.082 1.00 38.62 69 GLN A CA 1
ATOM 572 C C . GLN A 1 69 ? 16.241 -2.682 3.384 1.00 38.62 69 GLN A C 1
ATOM 574 O O . GLN A 1 69 ? 15.266 -3.436 3.343 1.00 38.62 69 GLN A O 1
ATOM 579 N N . LYS A 1 70 ? 16.264 -1.465 2.830 1.00 41.16 70 LYS A N 1
ATOM 580 C CA . LYS A 1 70 ? 15.462 -1.100 1.657 1.00 41.16 70 LYS A CA 1
ATOM 581 C C . LYS A 1 70 ? 15.342 -2.377 0.807 1.00 41.16 70 LYS A C 1
ATOM 583 O O . LYS A 1 70 ? 16.411 -2.917 0.500 1.00 41.16 70 LYS A O 1
ATOM 588 N N . PRO A 1 71 ? 14.138 -2.924 0.527 1.00 43.25 71 PRO A N 1
ATOM 589 C CA . PRO A 1 71 ? 14.053 -4.013 -0.439 1.00 43.25 71 PRO A CA 1
ATOM 590 C C . PRO A 1 71 ? 14.863 -3.539 -1.639 1.00 43.25 71 PRO A C 1
ATOM 592 O O . PRO A 1 71 ? 14.725 -2.367 -2.011 1.00 43.25 71 PRO A O 1
ATOM 595 N N . GLU A 1 72 ? 15.797 -4.354 -2.145 1.00 43.62 72 GLU A N 1
ATOM 596 C CA . GLU A 1 72 ? 16.430 -3.996 -3.414 1.00 43.62 72 GLU A CA 1
ATOM 597 C C . GLU A 1 72 ? 15.288 -3.567 -4.330 1.00 43.62 72 GLU A C 1
ATOM 599 O O . GLU A 1 72 ? 14.261 -4.266 -4.334 1.00 43.62 72 GLU A O 1
ATOM 604 N N . PRO A 1 73 ? 15.376 -2.366 -4.940 1.00 47.16 73 PRO A N 1
ATOM 605 C CA . PRO A 1 73 ? 14.287 -1.888 -5.773 1.00 47.16 73 PRO A CA 1
ATOM 606 C C . PRO A 1 73 ? 13.896 -3.059 -6.674 1.00 47.16 73 PRO A C 1
ATOM 608 O O . PRO A 1 73 ? 14.810 -3.755 -7.146 1.00 47.16 73 PRO A O 1
ATOM 611 N N . PRO A 1 74 ? 12.591 -3.360 -6.855 1.00 54.59 74 PRO A N 1
ATOM 612 C CA . PRO A 1 74 ? 12.221 -4.319 -7.890 1.00 54.59 74 PRO A CA 1
ATOM 613 C C . PRO A 1 74 ? 13.021 -3.879 -9.111 1.00 54.59 74 PRO A C 1
ATOM 615 O O . PRO A 1 74 ? 13.041 -2.682 -9.383 1.00 54.59 74 PRO A O 1
ATOM 618 N N . SER A 1 75 ? 13.795 -4.767 -9.746 1.00 68.69 75 SER A N 1
ATOM 619 C CA . SER A 1 75 ? 14.905 -4.350 -10.635 1.00 68.69 75 SER A CA 1
ATOM 620 C C . SER A 1 75 ? 14.473 -3.544 -11.877 1.00 68.69 75 SER A C 1
ATOM 622 O O . SER A 1 75 ? 15.262 -3.339 -12.788 1.00 68.69 75 SER A O 1
ATOM 624 N N . VAL A 1 76 ? 13.202 -3.152 -11.922 1.00 84.25 76 VAL A N 1
ATOM 625 C CA . VAL A 1 76 ? 12.440 -2.467 -12.951 1.00 84.25 76 VAL A CA 1
ATOM 626 C C . VAL A 1 76 ? 11.783 -1.160 -12.465 1.00 84.25 76 VAL A C 1
ATOM 628 O O . VAL A 1 76 ? 11.105 -0.535 -13.268 1.00 84.25 76 VAL A O 1
ATOM 631 N N . ASP A 1 77 ? 11.949 -0.747 -11.198 1.00 89.56 77 ASP A N 1
ATOM 632 C CA . ASP A 1 77 ? 11.670 0.633 -10.745 1.00 89.56 77 ASP A CA 1
ATOM 633 C C . ASP A 1 77 ? 12.851 1.512 -11.179 1.00 89.56 77 ASP A C 1
ATOM 635 O O . ASP A 1 77 ? 13.875 1.618 -10.495 1.00 89.56 77 ASP A O 1
ATOM 639 N N . LEU A 1 78 ? 12.743 2.054 -12.389 1.00 88.56 78 LEU A N 1
ATOM 640 C CA . LEU A 1 78 ? 13.833 2.722 -13.095 1.00 88.56 78 LEU A CA 1
ATOM 641 C C . LEU A 1 78 ? 13.962 4.193 -12.704 1.00 88.56 78 LEU A C 1
ATOM 643 O O . LEU A 1 78 ? 15.033 4.777 -12.875 1.00 88.56 78 LEU A O 1
ATOM 647 N N . ASN A 1 79 ? 12.894 4.803 -12.184 1.00 89.56 79 ASN A N 1
ATOM 648 C CA . ASN A 1 79 ? 12.932 6.177 -11.682 1.00 89.56 79 ASN A CA 1
ATOM 649 C C . ASN A 1 79 ? 13.166 6.260 -10.155 1.00 89.56 79 ASN A C 1
ATOM 651 O O . ASN A 1 79 ? 13.386 7.360 -9.637 1.00 89.56 79 ASN A O 1
ATOM 655 N N . ALA A 1 80 ? 13.179 5.114 -9.464 1.00 88.00 80 ALA A N 1
ATOM 656 C CA . ALA A 1 80 ? 13.369 4.957 -8.026 1.00 88.00 80 ALA A CA 1
ATOM 657 C C . ALA A 1 80 ? 12.322 5.694 -7.168 1.00 88.00 80 ALA A C 1
ATOM 659 O O . ALA A 1 80 ? 12.645 6.159 -6.065 1.00 88.00 80 ALA A O 1
ATOM 660 N N . ASP A 1 81 ? 11.086 5.820 -7.663 1.00 83.38 81 ASP A N 1
ATOM 661 C CA . ASP A 1 81 ? 9.971 6.450 -6.945 1.00 83.38 81 ASP A CA 1
ATOM 662 C C . ASP A 1 81 ? 9.238 5.488 -5.991 1.00 83.38 81 ASP A C 1
ATOM 664 O O . ASP A 1 81 ? 8.458 5.929 -5.139 1.00 83.38 81 ASP A O 1
ATOM 668 N N . GLY A 1 82 ? 9.572 4.195 -6.057 1.00 82.88 82 GLY A N 1
ATOM 669 C CA . GLY A 1 82 ? 9.037 3.147 -5.201 1.00 82.88 82 GLY A CA 1
ATOM 670 C C . GLY A 1 82 ? 7.754 2.491 -5.711 1.00 82.88 82 GLY A C 1
ATOM 671 O O . GLY A 1 82 ? 7.172 1.713 -4.952 1.00 82.88 82 GLY A O 1
ATOM 672 N N . VAL A 1 83 ? 7.303 2.781 -6.939 1.00 83.56 83 VAL A N 1
ATOM 673 C CA . VAL A 1 83 ? 6.118 2.173 -7.568 1.00 83.56 83 VAL A CA 1
ATOM 674 C C . VAL A 1 83 ? 6.416 1.799 -9.019 1.00 83.56 83 VAL A C 1
ATOM 676 O O . VAL A 1 83 ? 6.620 2.680 -9.846 1.00 83.56 83 VAL A O 1
ATOM 679 N N . VAL A 1 84 ? 6.297 0.517 -9.380 1.00 88.25 84 VAL A N 1
ATOM 680 C CA . VAL A 1 84 ? 6.489 0.094 -10.778 1.00 88.25 84 VAL A CA 1
ATOM 681 C C . VAL A 1 84 ? 5.242 0.425 -11.600 1.00 88.25 84 VAL A C 1
ATOM 683 O O . VAL A 1 84 ? 4.196 -0.213 -11.458 1.00 88.25 84 VAL A O 1
ATOM 686 N N . ASN A 1 85 ? 5.333 1.429 -12.473 1.00 92.25 85 ASN A N 1
ATOM 687 C CA . ASN A 1 85 ? 4.203 1.914 -13.264 1.00 92.25 85 ASN A CA 1
ATOM 688 C C . ASN A 1 85 ? 4.594 2.328 -14.701 1.00 92.25 85 ASN A C 1
ATOM 690 O O . ASN A 1 85 ? 5.637 1.966 -15.243 1.00 92.25 85 ASN A O 1
ATOM 694 N N . ILE A 1 86 ? 3.709 3.062 -15.383 1.00 95.56 86 ILE A N 1
ATOM 695 C CA . ILE A 1 86 ? 3.928 3.510 -16.767 1.00 95.56 86 ILE A CA 1
ATOM 696 C C . ILE A 1 86 ? 5.161 4.413 -16.927 1.00 95.56 86 ILE A C 1
ATOM 698 O O . ILE A 1 86 ? 5.728 4.481 -18.017 1.00 95.56 86 ILE A O 1
ATOM 702 N N . LEU A 1 87 ? 5.587 5.103 -15.869 1.00 94.50 87 LEU A N 1
ATOM 703 C CA . LEU A 1 87 ? 6.770 5.957 -15.899 1.00 94.50 87 LEU A CA 1
ATOM 704 C C . LEU A 1 87 ? 8.053 5.140 -16.108 1.00 94.50 87 LEU A C 1
ATOM 706 O O . LEU A 1 87 ? 8.916 5.581 -16.866 1.00 94.50 87 LEU A O 1
ATOM 710 N N . ASP A 1 88 ? 8.140 3.928 -15.557 1.00 93.56 88 ASP A N 1
ATOM 711 C CA . ASP A 1 88 ? 9.273 3.021 -15.781 1.00 93.56 88 ASP A CA 1
ATOM 712 C C . ASP A 1 88 ? 9.309 2.506 -17.222 1.00 93.56 88 ASP A C 1
ATOM 714 O O . ASP A 1 88 ? 10.355 2.491 -17.872 1.00 93.56 88 ASP A O 1
ATOM 718 N N . LEU A 1 89 ? 8.143 2.176 -17.785 1.00 94.19 89 LEU A N 1
ATOM 719 C CA . LEU A 1 89 ? 8.027 1.770 -19.191 1.00 94.19 89 LEU A CA 1
ATOM 720 C C . LEU A 1 89 ? 8.490 2.871 -20.154 1.00 94.19 89 LEU A C 1
ATOM 722 O O . LEU A 1 89 ? 9.086 2.577 -21.192 1.00 94.19 89 LEU A O 1
ATOM 726 N N . ILE A 1 90 ? 8.243 4.140 -19.818 1.00 96.44 90 ILE A N 1
ATOM 727 C CA . ILE A 1 90 ? 8.705 5.280 -20.620 1.00 96.44 90 ILE A CA 1
ATOM 728 C C . ILE A 1 90 ? 10.237 5.369 -20.618 1.00 96.44 90 ILE A C 1
ATOM 730 O O . ILE A 1 90 ? 10.818 5.727 -21.644 1.00 96.44 90 ILE A O 1
ATOM 734 N N . ILE A 1 91 ? 10.905 5.016 -19.515 1.00 94.44 91 ILE A N 1
ATOM 735 C CA . ILE A 1 91 ? 12.374 5.015 -19.446 1.00 94.44 91 ILE A C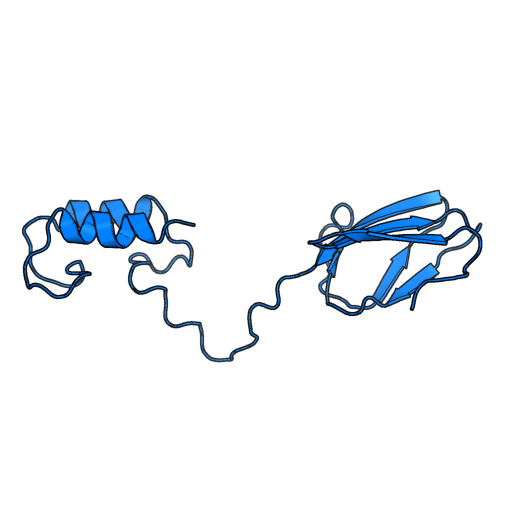A 1
ATOM 736 C C . ILE A 1 91 ? 12.953 3.981 -20.416 1.00 94.44 91 ILE A C 1
ATOM 738 O O . ILE A 1 91 ? 13.819 4.330 -21.219 1.00 94.44 91 ILE A O 1
ATOM 742 N N . VAL A 1 92 ? 12.413 2.757 -20.432 1.00 93.81 92 VAL A N 1
ATOM 743 C CA . VAL A 1 92 ? 12.833 1.721 -21.393 1.00 93.81 92 VAL A CA 1
ATOM 744 C C . VAL A 1 92 ? 12.546 2.147 -22.834 1.00 93.81 92 VAL A C 1
ATOM 746 O O . VAL A 1 92 ? 13.411 2.043 -23.700 1.00 93.81 92 VAL A O 1
ATOM 749 N N . ALA A 1 93 ? 11.354 2.689 -23.107 1.00 95.44 93 ALA A N 1
ATOM 750 C CA . ALA A 1 93 ? 10.984 3.141 -24.448 1.00 95.44 93 ALA A CA 1
ATOM 751 C C . ALA A 1 93 ? 11.888 4.272 -24.974 1.00 95.44 93 ALA A C 1
ATOM 753 O O . ALA A 1 93 ? 12.186 4.314 -26.166 1.00 95.44 93 ALA A O 1
ATOM 754 N N . ASN A 1 94 ? 12.354 5.171 -24.103 1.00 95.75 94 ASN A N 1
ATOM 755 C CA . ASN A 1 94 ? 13.293 6.231 -24.481 1.00 95.75 94 ASN A CA 1
ATOM 756 C C . ASN A 1 94 ? 14.708 5.705 -24.764 1.00 95.75 94 ASN A C 1
ATOM 758 O O . ASN A 1 94 ? 15.452 6.348 -25.503 1.00 95.75 94 ASN A O 1
ATOM 762 N N . ALA A 1 95 ? 15.069 4.554 -24.195 1.00 93.94 95 ALA A N 1
ATOM 763 C CA . ALA A 1 95 ? 16.357 3.893 -24.385 1.00 93.94 95 ALA A CA 1
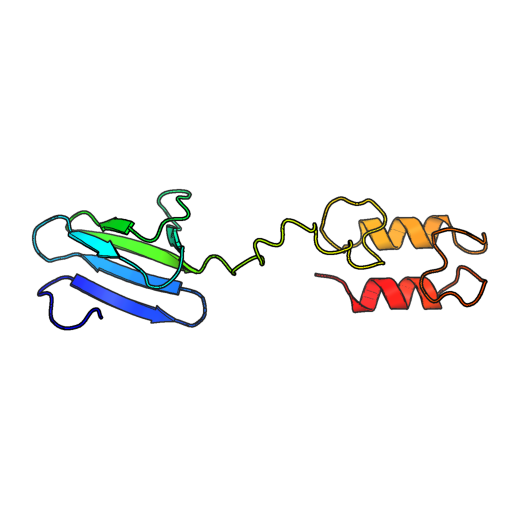ATOM 764 C C . ALA A 1 95 ? 16.336 2.826 -25.499 1.00 93.94 95 ALA A C 1
ATOM 766 O O . ALA A 1 95 ? 17.311 2.095 -25.677 1.00 93.94 95 ALA A O 1
ATOM 767 N N . PHE A 1 96 ? 15.243 2.718 -26.259 1.00 93.81 96 PHE A N 1
ATOM 768 C CA . PHE A 1 96 ? 15.074 1.676 -27.270 1.00 93.81 96 PHE A CA 1
ATOM 769 C C . PHE A 1 96 ? 16.193 1.718 -28.322 1.00 93.81 96 PHE A C 1
ATOM 771 O O . PHE A 1 96 ? 16.429 2.743 -28.965 1.00 93.81 96 PHE A O 1
ATOM 778 N N . GLY A 1 97 ? 16.877 0.588 -28.515 1.00 88.44 97 GLY A N 1
ATOM 779 C CA . GLY A 1 97 ? 18.014 0.469 -29.429 1.00 88.44 97 GLY A CA 1
ATOM 780 C C . GLY A 1 97 ? 19.321 1.087 -28.921 1.00 88.44 97 GLY A C 1
ATOM 781 O O . GLY A 1 97 ? 20.294 1.135 -29.675 1.00 88.44 97 GLY A O 1
ATOM 782 N N . THR A 1 98 ? 19.371 1.556 -27.670 1.00 89.00 98 THR A N 1
ATOM 783 C CA . THR A 1 98 ? 20.609 2.006 -27.022 1.00 89.00 98 THR A CA 1
ATOM 784 C C . THR A 1 98 ? 20.988 1.049 -25.894 1.00 89.00 98 THR A C 1
ATOM 786 O O . THR A 1 98 ? 20.181 0.861 -24.991 1.00 89.00 98 THR A O 1
ATOM 789 N N . PRO A 1 99 ? 22.187 0.444 -25.907 1.00 79.62 99 PRO A N 1
ATOM 790 C CA . PRO A 1 99 ? 22.623 -0.435 -24.825 1.00 79.62 99 PRO A CA 1
ATOM 791 C C . PRO A 1 99 ? 22.828 0.362 -23.530 1.00 79.62 99 PRO A C 1
ATOM 793 O O . PRO A 1 99 ? 23.255 1.519 -23.573 1.00 79.62 99 PRO A O 1
ATOM 796 N N . GLY A 1 100 ? 22.575 -0.254 -22.375 1.00 79.69 100 GLY A N 1
ATOM 797 C CA . GLY A 1 100 ? 22.797 0.391 -21.081 1.00 79.69 100 GLY A CA 1
ATOM 798 C C . GLY A 1 100 ? 21.837 -0.078 -19.997 1.00 79.69 100 GLY A C 1
ATOM 799 O O . GLY A 1 100 ? 21.354 -1.200 -20.025 1.00 79.69 100 GLY A O 1
ATOM 800 N N . GLU A 1 101 ? 21.561 0.803 -19.038 1.00 79.50 101 GLU A N 1
ATOM 801 C CA . GLU A 1 101 ? 20.812 0.495 -17.808 1.00 79.50 101 GLU A CA 1
ATOM 802 C C . GLU A 1 101 ? 19.341 0.094 -18.034 1.00 79.50 101 GLU A C 1
ATOM 804 O O . GLU A 1 101 ? 18.689 -0.374 -17.108 1.00 79.50 101 GLU A O 1
ATOM 809 N N . ALA A 1 102 ? 18.825 0.253 -19.257 1.00 88.75 102 ALA A N 1
ATOM 810 C CA . ALA A 1 102 ? 17.488 -0.185 -19.656 1.00 88.75 102 ALA A CA 1
ATOM 811 C C . ALA A 1 102 ? 17.454 -1.599 -20.275 1.00 88.75 102 ALA A C 1
ATOM 813 O O . ALA A 1 102 ? 16.388 -2.023 -20.717 1.00 88.75 102 ALA A O 1
ATOM 814 N N . ASP A 1 103 ? 18.590 -2.308 -20.323 1.00 91.44 103 ASP A N 1
ATOM 815 C CA . ASP A 1 103 ? 18.665 -3.742 -20.640 1.00 91.44 103 ASP A CA 1
ATOM 816 C C . ASP A 1 103 ? 18.289 -4.534 -19.381 1.00 91.44 103 ASP A C 1
ATOM 818 O O . ASP A 1 103 ? 19.110 -4.820 -18.507 1.00 91.44 103 ASP A O 1
ATOM 822 N N . ILE A 1 104 ? 16.994 -4.796 -19.245 1.00 89.19 104 ILE A N 1
ATOM 823 C CA . ILE A 1 104 ? 16.387 -5.367 -18.044 1.00 89.19 104 ILE A CA 1
ATOM 824 C C . ILE A 1 104 ? 16.594 -6.877 -18.001 1.00 89.19 104 ILE A C 1
ATOM 826 O O . ILE A 1 104 ? 16.693 -7.463 -16.918 1.00 89.19 104 ILE A O 1
ATOM 830 N N . ASN A 1 105 ? 16.613 -7.525 -19.166 1.00 86.88 105 ASN A N 1
ATOM 831 C CA . ASN A 1 105 ? 16.767 -8.973 -19.263 1.00 86.88 105 ASN A CA 1
ATOM 832 C C . ASN A 1 105 ? 18.243 -9.417 -19.391 1.00 86.88 105 ASN A C 1
ATOM 834 O O . ASN A 1 105 ? 18.521 -10.609 -19.231 1.00 86.88 105 ASN A O 1
ATOM 838 N N . GLY A 1 106 ? 19.170 -8.477 -19.603 1.00 89.12 106 GLY A N 1
ATOM 839 C CA . GLY A 1 106 ? 20.611 -8.701 -19.678 1.00 89.12 106 GLY A CA 1
ATOM 840 C C . GLY A 1 106 ? 21.065 -9.370 -20.975 1.00 89.12 106 GLY A C 1
ATOM 841 O O . GLY A 1 106 ? 22.078 -10.078 -20.959 1.00 89.12 106 GLY A O 1
ATOM 842 N N . ASP A 1 107 ? 20.303 -9.232 -22.063 1.00 86.88 107 ASP A N 1
ATOM 843 C CA . ASP A 1 107 ? 20.599 -9.872 -23.349 1.00 86.88 107 ASP A CA 1
ATOM 844 C C . ASP A 1 107 ? 21.507 -9.035 -24.267 1.00 86.88 107 ASP A C 1
ATOM 846 O O . ASP A 1 107 ? 22.021 -9.556 -25.263 1.00 86.88 107 ASP A O 1
ATOM 850 N N . GLY A 1 108 ? 21.800 -7.792 -23.874 1.00 88.31 108 GLY A N 1
ATOM 851 C CA . GLY A 1 108 ? 22.687 -6.869 -24.570 1.00 88.31 108 GLY A CA 1
ATOM 852 C C . GLY A 1 108 ? 21.984 -5.879 -25.500 1.00 88.31 108 GLY A C 1
ATOM 853 O O . GLY A 1 108 ? 22.652 -4.952 -25.967 1.00 88.31 108 GLY A O 1
ATOM 854 N N . ASP A 1 109 ? 20.677 -6.022 -25.742 1.00 92.31 109 ASP A N 1
ATOM 855 C CA . ASP A 1 109 ? 19.905 -5.175 -26.652 1.00 92.31 109 ASP A CA 1
ATOM 856 C C . ASP A 1 109 ? 18.641 -4.623 -25.980 1.00 92.31 109 ASP A C 1
ATOM 858 O O . ASP A 1 109 ? 17.679 -5.351 -25.767 1.00 92.31 109 ASP A O 1
ATOM 862 N N . VAL A 1 110 ? 18.544 -3.301 -25.800 1.00 94.38 110 VAL A N 1
ATOM 863 C CA . VAL A 1 110 ? 17.303 -2.688 -25.289 1.00 94.38 110 VAL A CA 1
ATOM 864 C C . VAL A 1 110 ? 16.204 -2.719 -26.350 1.00 94.38 110 VAL A C 1
ATOM 866 O O . VAL A 1 110 ? 16.247 -1.972 -27.337 1.00 94.38 110 VAL A O 1
ATOM 869 N N . ASN A 1 111 ? 15.204 -3.577 -26.153 1.00 94.50 111 ASN A N 1
ATOM 870 C CA . ASN A 1 111 ? 14.140 -3.838 -27.111 1.00 94.50 111 ASN A CA 1
ATOM 871 C C . ASN A 1 111 ? 12.772 -4.134 -26.446 1.00 94.50 111 ASN A C 1
ATOM 873 O O . ASN A 1 111 ? 12.487 -3.774 -25.305 1.00 94.50 111 ASN A O 1
ATOM 877 N N . ILE A 1 112 ? 11.845 -4.734 -27.200 1.00 95.81 112 ILE A N 1
ATOM 878 C CA . ILE A 1 112 ? 10.492 -5.042 -26.712 1.00 95.81 112 ILE A CA 1
ATOM 879 C C . ILE A 1 112 ? 10.489 -6.048 -25.550 1.00 95.81 112 ILE A C 1
ATOM 881 O O . ILE A 1 112 ? 9.565 -6.041 -24.739 1.00 95.81 112 ILE A O 1
ATOM 885 N N . LEU A 1 113 ? 11.503 -6.907 -25.451 1.00 93.25 113 LEU A N 1
ATOM 886 C CA . LEU A 1 113 ? 11.632 -7.886 -24.376 1.00 93.25 113 LEU A CA 1
ATOM 887 C C . LEU A 1 113 ? 11.875 -7.210 -23.016 1.00 93.25 113 LEU A C 1
ATOM 889 O O . LEU A 1 113 ? 11.355 -7.687 -22.003 1.00 93.25 113 LEU A O 1
ATOM 893 N N . ASP A 1 114 ? 12.543 -6.057 -22.988 1.00 92.94 114 ASP A N 1
ATOM 894 C CA . ASP A 1 114 ? 12.723 -5.247 -21.777 1.00 92.94 114 ASP A CA 1
ATOM 895 C C . ASP A 1 114 ? 11.416 -4.598 -21.326 1.00 92.94 114 ASP A C 1
ATOM 897 O O . ASP A 1 114 ? 11.050 -4.666 -20.152 1.00 92.94 114 ASP A O 1
ATOM 901 N N . LEU A 1 115 ? 10.635 -4.064 -22.271 1.00 93.19 115 LEU A N 1
ATOM 902 C CA . LEU A 1 115 ? 9.303 -3.517 -21.986 1.00 93.19 115 LEU A CA 1
ATOM 903 C C . LEU A 1 115 ? 8.366 -4.580 -21.398 1.00 93.19 115 LEU A C 1
ATOM 905 O O . LEU A 1 115 ? 7.633 -4.306 -20.448 1.00 93.19 115 LEU A O 1
ATOM 909 N N . ILE A 1 116 ? 8.399 -5.807 -21.930 1.00 92.19 116 ILE A N 1
ATOM 910 C CA . ILE A 1 116 ? 7.625 -6.932 -21.382 1.00 92.19 116 ILE A CA 1
ATOM 911 C C . ILE A 1 116 ? 8.099 -7.269 -19.962 1.00 92.19 116 ILE A C 1
ATOM 913 O O . ILE A 1 116 ? 7.274 -7.568 -19.097 1.00 92.19 116 ILE A O 1
ATOM 917 N N . SER A 1 117 ? 9.406 -7.193 -19.708 1.00 88.06 117 SER A N 1
ATOM 918 C CA . SER A 1 117 ? 9.985 -7.481 -18.394 1.00 88.06 117 SER A CA 1
ATOM 919 C C . SER A 1 117 ? 9.502 -6.490 -17.330 1.00 88.06 117 SER A C 1
ATOM 921 O O . SER A 1 117 ? 9.134 -6.913 -16.232 1.00 88.06 117 SER A O 1
ATOM 923 N N . VAL A 1 118 ? 9.400 -5.200 -17.657 1.00 90.12 118 VAL A N 1
ATOM 924 C CA . VAL A 1 118 ? 8.782 -4.198 -16.769 1.00 90.12 118 VAL A CA 1
ATOM 925 C C . VAL A 1 118 ? 7.274 -4.443 -16.628 1.00 90.12 118 VAL A C 1
ATOM 927 O O . VAL A 1 118 ? 6.757 -4.499 -15.516 1.00 90.12 118 VAL A O 1
ATOM 930 N N . ALA A 1 119 ? 6.560 -4.680 -17.734 1.00 90.19 119 ALA A N 1
ATOM 931 C CA . ALA A 1 119 ? 5.102 -4.845 -17.730 1.00 90.19 119 ALA A CA 1
ATOM 932 C C . ALA A 1 119 ? 4.605 -6.025 -16.868 1.00 90.19 119 ALA A C 1
ATOM 934 O O . ALA A 1 119 ? 3.522 -5.962 -16.292 1.00 90.19 119 ALA A O 1
ATOM 935 N N . GLN A 1 120 ? 5.393 -7.099 -16.752 1.00 87.62 120 GLN A N 1
ATOM 936 C CA . GLN A 1 120 ? 5.083 -8.255 -15.898 1.00 87.62 120 GLN A CA 1
ATOM 937 C C . GLN A 1 120 ? 5.111 -7.950 -14.391 1.00 87.62 120 GLN A C 1
ATOM 939 O O . GLN A 1 120 ? 4.727 -8.807 -13.597 1.00 87.62 120 GLN A O 1
ATOM 944 N N . ARG A 1 121 ? 5.601 -6.772 -14.001 1.00 85.19 121 ARG A N 1
ATOM 945 C CA . ARG A 1 121 ? 5.873 -6.374 -12.616 1.00 85.19 121 ARG A CA 1
ATOM 946 C C . ARG A 1 121 ? 5.152 -5.078 -12.226 1.00 85.19 121 ARG A C 1
ATOM 948 O O . ARG A 1 121 ? 5.529 -4.476 -11.233 1.00 85.19 121 ARG A O 1
ATOM 955 N N . LEU A 1 122 ? 4.164 -4.649 -13.016 1.00 84.88 122 LEU A N 1
ATOM 956 C CA . LEU A 1 122 ? 3.330 -3.490 -12.691 1.00 84.88 122 LEU A CA 1
ATOM 957 C C . LEU A 1 122 ? 2.502 -3.764 -11.429 1.00 84.88 122 LEU A C 1
ATOM 959 O O . LEU A 1 122 ? 1.905 -4.840 -11.317 1.00 84.88 122 LEU A O 1
ATOM 963 N N . ASP A 1 123 ? 2.458 -2.775 -10.538 1.00 75.38 123 ASP A N 1
ATOM 964 C CA . ASP A 1 123 ? 1.660 -2.776 -9.302 1.00 75.38 123 ASP A CA 1
ATOM 965 C C . ASP A 1 123 ? 0.224 -2.249 -9.503 1.00 75.38 123 ASP A C 1
ATOM 967 O O . ASP A 1 123 ? -0.003 -1.376 -10.380 1.00 75.38 123 ASP A O 1
#